Protein AF-A0A1I2RAT2-F1 (afdb_monomer)

pLDDT: mean 82.18, std 12.04, range [44.0, 94.88]

Radius of gyration: 17.06 Å; Cα contacts (8 Å, |Δi|>4): 257; chains: 1; bounding box: 50×32×60 Å

Solvent-accessible surface area (backbone atoms only — not comparable to full-atom values): 9388 Å² total; per-residue (Å²): 129,61,46,69,60,26,52,68,65,47,50,56,71,20,37,27,58,48,98,88,69,49,74,51,37,27,43,50,54,41,51,35,54,75,41,46,44,80,44,79,41,62,72,79,54,74,40,96,90,75,38,56,61,54,46,59,42,46,65,95,76,51,24,39,34,36,34,20,50,56,49,53,56,54,30,59,75,40,70,29,23,63,42,36,53,64,37,26,41,41,32,49,51,26,71,66,45,40,49,55,52,53,61,41,72,74,41,97,78,60,79,51,75,66,54,50,50,53,52,54,14,50,16,37,28,48,23,41,19,44,28,53,71,56,72,48,63,59,55,77,76,87,82,72,50,50,50,96,80,66,48,53,59,38,70,70,78,74,81,78,67,92,76,80,77,79,132

Mean predicted aligned error: 7.38 Å

Foldseek 3Di:
DCLVVLLVPFDQQWWWQDPVRDIFGSVLLNQLVVLEDEAEDEQPDADPVRDQAWAWDCVVPRIYTYGYPVNCVVLVVFFASNSLRVQLSSLCNRPVNVVLVVVQVPDPPHDDPVSVLSSQQSSSLRSQQSQVVSVHTHTDDPDRRHDPVSIHIDRPPDPDPPDPDDD

Secondary structure (DSSP, 8-state):
--HHHHHHHS-TT-EEE-TTS-EEEHHHHHHHHHHPEEEEE-TTPPPTTS-SSEEEE-GGGS-EEEEEHHHHHHHTTSTTHHHHHHHHHHHTTSHHHHHHHHHHHTSTT---HHHHHHHHHHHHHHHHHHHHHTTPPPPPP-SSSS-TT----BPPPPP--TT----

Structure (mmCIF, N/CA/C/O backbone):
data_AF-A0A1I2RAT2-F1
#
_entry.id   AF-A0A1I2RAT2-F1
#
loop_
_atom_site.group_PDB
_atom_site.id
_atom_site.type_symbol
_atom_site.label_atom_id
_atom_site.label_alt_id
_atom_site.label_comp_id
_atom_site.label_asym_id
_atom_site.label_entity_id
_atom_site.label_seq_id
_atom_site.pdbx_PDB_ins_code
_atom_site.Cartn_x
_atom_site.Cartn_y
_atom_site.Cartn_z
_atom_site.occupancy
_atom_site.B_iso_or_equiv
_atom_site.auth_seq_id
_atom_site.auth_comp_id
_atom_site.auth_asym_id
_atom_site.auth_atom_id
_atom_site.pdbx_PDB_model_num
ATOM 1 N N . MET A 1 1 ? -12.983 -8.000 -7.078 1.00 56.25 1 MET A N 1
ATOM 2 C CA . MET A 1 1 ? -12.108 -6.819 -6.964 1.00 56.25 1 MET A CA 1
ATOM 3 C C . MET A 1 1 ? -10.969 -7.008 -7.963 1.00 56.25 1 MET A C 1
ATOM 5 O O . MET A 1 1 ? -10.842 -8.122 -8.475 1.00 56.25 1 MET A O 1
ATOM 9 N N . ARG A 1 2 ? -10.291 -5.938 -8.403 1.00 67.06 2 ARG A N 1
ATOM 10 C CA . ARG A 1 2 ? -9.214 -6.042 -9.415 1.00 67.06 2 ARG A CA 1
ATOM 11 C C . ARG A 1 2 ? -7.823 -6.116 -8.785 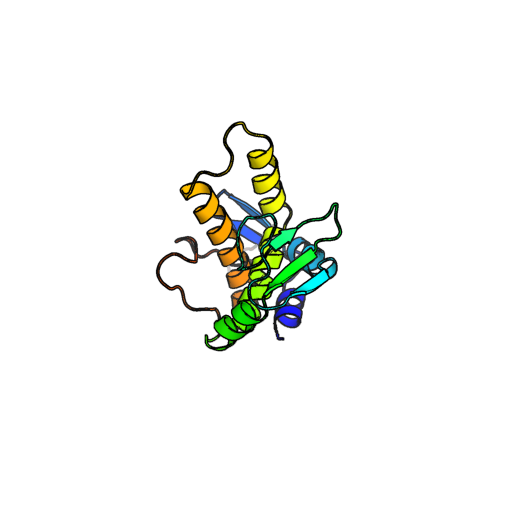1.00 67.06 2 ARG A C 1
ATOM 13 O O . ARG A 1 2 ? -6.893 -6.541 -9.459 1.00 67.06 2 ARG A O 1
ATOM 20 N N . ASP A 1 3 ? -7.722 -5.757 -7.516 1.00 75.94 3 ASP A N 1
ATOM 21 C CA . ASP A 1 3 ? -6.612 -6.011 -6.595 1.00 75.94 3 ASP A CA 1
ATOM 22 C C . ASP A 1 3 ? -5.824 -7.318 -6.841 1.00 75.94 3 ASP A C 1
ATOM 24 O O . ASP A 1 3 ? -4.624 -7.257 -7.109 1.00 75.94 3 ASP A O 1
ATOM 28 N N . ASP A 1 4 ? -6.473 -8.487 -6.868 1.00 83.38 4 ASP A N 1
ATOM 29 C CA . ASP A 1 4 ? -5.807 -9.778 -7.120 1.00 83.38 4 ASP A CA 1
ATOM 30 C C . ASP A 1 4 ? -5.159 -9.847 -8.518 1.00 83.38 4 ASP A C 1
ATOM 32 O O . ASP A 1 4 ? -4.075 -10.409 -8.690 1.00 83.38 4 ASP A O 1
ATOM 36 N N . ALA A 1 5 ? -5.786 -9.232 -9.525 1.00 87.12 5 ALA A N 1
ATOM 37 C CA . ALA A 1 5 ? -5.230 -9.164 -10.873 1.00 87.12 5 ALA A CA 1
ATOM 38 C C . ALA A 1 5 ? -4.023 -8.217 -10.945 1.00 87.12 5 ALA A C 1
ATOM 40 O O . ALA A 1 5 ? -3.062 -8.528 -11.648 1.00 87.12 5 ALA A O 1
ATOM 41 N N . TYR A 1 6 ? -4.045 -7.103 -10.205 1.00 90.38 6 TYR A N 1
ATOM 42 C CA . TYR A 1 6 ? -2.918 -6.171 -10.144 1.00 90.38 6 TYR A CA 1
ATOM 43 C C . TYR A 1 6 ? -1.698 -6.811 -9.471 1.00 90.38 6 TYR A C 1
ATOM 45 O O . TYR A 1 6 ? -0.595 -6.774 -10.013 1.00 90.38 6 TYR A O 1
ATOM 53 N N . VAL A 1 7 ? -1.896 -7.493 -8.339 1.00 90.12 7 VAL A N 1
ATOM 54 C CA . VAL A 1 7 ? -0.807 -8.199 -7.643 1.00 90.12 7 VAL A CA 1
ATOM 55 C C . VAL A 1 7 ? -0.210 -9.306 -8.515 1.00 90.12 7 VAL A C 1
ATOM 57 O O . VAL A 1 7 ? 1.010 -9.455 -8.597 1.00 90.12 7 VAL A O 1
ATOM 60 N N . LYS A 1 8 ? -1.050 -10.071 -9.222 1.00 90.19 8 LYS A N 1
ATOM 61 C CA . LYS A 1 8 ? -0.584 -11.135 -10.126 1.00 90.19 8 LYS A CA 1
ATOM 62 C C . LYS A 1 8 ? 0.172 -10.612 -11.348 1.00 90.19 8 LYS A C 1
ATOM 64 O O . LYS A 1 8 ? 1.008 -11.347 -11.872 1.00 90.19 8 LYS A O 1
ATOM 69 N N . ALA A 1 9 ? -0.109 -9.387 -11.793 1.00 90.88 9 ALA A N 1
ATOM 70 C CA . ALA A 1 9 ? 0.537 -8.776 -12.953 1.00 90.88 9 ALA A CA 1
ATOM 71 C C . ALA A 1 9 ? 1.983 -8.329 -12.685 1.00 90.88 9 ALA A C 1
ATOM 73 O O . ALA A 1 9 ? 2.764 -8.242 -13.630 1.00 90.88 9 ALA A O 1
ATOM 74 N N . LEU A 1 10 ? 2.361 -8.082 -11.426 1.00 92.44 10 LEU A N 1
ATOM 75 C CA . LEU A 1 10 ? 3.731 -7.709 -11.067 1.00 92.44 10 LEU A CA 1
ATOM 76 C C . LEU A 1 10 ? 4.717 -8.846 -11.381 1.00 92.44 10 LEU A C 1
ATOM 78 O O . LEU A 1 10 ? 4.490 -9.975 -10.958 1.00 92.44 10 LEU A O 1
ATOM 82 N N . PRO A 1 11 ? 5.842 -8.607 -12.064 1.00 93.75 11 PRO A N 1
ATOM 83 C CA . PRO A 1 11 ? 6.937 -9.567 -12.126 1.00 93.75 11 PRO A CA 1
ATOM 84 C C . PRO A 1 11 ? 7.552 -9.789 -10.744 1.00 93.75 11 PRO A C 1
ATOM 86 O O . PRO A 1 11 ? 7.707 -8.849 -9.968 1.00 93.75 11 PRO A O 1
ATOM 89 N N . ASP A 1 12 ? 7.967 -11.019 -10.441 1.00 94.00 12 ASP A N 1
ATOM 90 C CA . ASP A 1 12 ? 8.573 -11.356 -9.140 1.00 94.00 12 ASP A CA 1
ATOM 91 C C . ASP A 1 12 ? 9.837 -10.529 -8.855 1.00 94.00 12 ASP A C 1
ATOM 93 O O . ASP A 1 12 ? 10.124 -10.173 -7.714 1.00 94.00 12 ASP A O 1
ATOM 97 N N . ASN A 1 13 ? 10.581 -10.200 -9.911 1.00 93.12 13 ASN A N 1
ATOM 98 C CA . ASN A 1 13 ? 11.808 -9.420 -9.856 1.00 93.12 13 ASN A CA 1
ATOM 99 C C . ASN A 1 13 ? 11.587 -7.903 -9.944 1.00 93.12 13 ASN A C 1
ATOM 101 O O . ASN A 1 13 ? 12.580 -7.182 -9.882 1.00 93.12 13 ASN A O 1
ATOM 105 N N . ALA A 1 14 ? 10.352 -7.412 -10.101 1.00 94.50 14 ALA A N 1
ATOM 106 C CA . ALA A 1 14 ? 10.076 -5.979 -10.082 1.00 94.50 14 ALA A CA 1
ATOM 107 C C . ALA A 1 14 ? 10.436 -5.394 -8.710 1.00 94.50 14 ALA A C 1
ATOM 109 O O . ALA A 1 14 ? 10.239 -6.043 -7.681 1.00 94.50 14 ALA A O 1
ATOM 110 N N . ARG A 1 15 ? 10.984 -4.178 -8.689 1.00 94.81 15 ARG A N 1
ATOM 111 C CA . ARG A 1 15 ? 11.499 -3.525 -7.480 1.00 94.81 15 ARG A CA 1
ATOM 112 C C . ARG A 1 15 ? 10.900 -2.139 -7.327 1.00 94.81 15 ARG A C 1
ATOM 114 O O . ARG A 1 15 ? 10.850 -1.382 -8.291 1.00 94.81 15 ARG A O 1
ATOM 121 N N . LEU A 1 16 ? 10.506 -1.809 -6.108 1.00 94.31 16 LEU A N 1
ATOM 122 C CA . LEU A 1 16 ? 10.076 -0.486 -5.688 1.00 94.31 16 LEU A CA 1
ATOM 123 C C . LEU A 1 16 ? 11.043 0.001 -4.612 1.00 94.31 16 LEU A C 1
ATOM 125 O O . LEU A 1 16 ? 11.159 -0.638 -3.572 1.00 94.31 16 LEU A O 1
ATOM 129 N N . THR A 1 17 ? 11.719 1.122 -4.849 1.00 92.56 17 THR A N 1
ATOM 130 C CA . THR A 1 17 ? 12.562 1.760 -3.828 1.00 92.56 17 THR A CA 1
ATOM 131 C C . THR A 1 17 ? 11.752 2.830 -3.103 1.00 92.56 17 THR A C 1
ATOM 133 O O . THR A 1 17 ? 11.290 3.780 -3.736 1.00 92.56 17 THR A O 1
ATOM 136 N N . LEU A 1 18 ? 11.579 2.674 -1.792 1.00 90.62 18 LEU A N 1
ATOM 137 C CA . LEU A 1 18 ? 10.851 3.608 -0.930 1.00 90.62 18 LEU A CA 1
ATOM 138 C C . LEU A 1 18 ? 11.710 4.831 -0.563 1.00 90.62 18 LEU A C 1
ATOM 140 O O . LEU A 1 18 ? 12.922 4.861 -0.784 1.00 90.62 18 LEU A O 1
ATOM 144 N N . ASP A 1 19 ? 11.085 5.851 0.026 1.00 87.94 19 ASP A N 1
ATOM 145 C CA . ASP A 1 19 ? 11.737 7.110 0.420 1.00 87.94 19 ASP A CA 1
ATOM 146 C C . ASP A 1 19 ? 12.846 6.934 1.479 1.00 87.94 19 ASP A C 1
ATOM 148 O O . ASP A 1 19 ? 13.800 7.711 1.523 1.00 87.94 19 ASP A O 1
ATOM 152 N N . ASN A 1 20 ? 12.759 5.882 2.296 1.00 85.00 20 ASN A N 1
ATOM 153 C CA . ASN A 1 20 ? 13.771 5.474 3.272 1.00 85.00 20 ASN A CA 1
ATOM 154 C C . ASN A 1 20 ? 14.889 4.595 2.671 1.00 85.00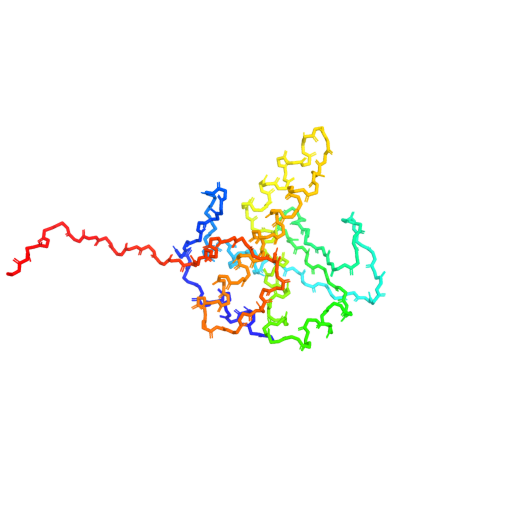 20 ASN A C 1
ATOM 156 O O . ASN A 1 20 ? 15.769 4.142 3.403 1.00 85.00 20 ASN A O 1
ATOM 160 N N . GLY A 1 21 ? 14.869 4.346 1.356 1.00 87.69 21 GLY A N 1
ATOM 161 C CA . GLY A 1 21 ? 15.856 3.535 0.639 1.00 87.69 21 GLY A CA 1
ATOM 162 C C . GLY A 1 21 ? 15.640 2.021 0.723 1.00 87.69 21 GLY A C 1
ATOM 163 O O . GLY A 1 21 ? 16.425 1.273 0.137 1.00 87.69 21 GLY A O 1
ATOM 164 N N . GLN A 1 22 ? 14.599 1.564 1.423 1.00 88.25 22 GLN A N 1
ATOM 165 C CA . GLN A 1 22 ? 14.188 0.161 1.430 1.00 88.25 22 GLN A CA 1
ATOM 166 C C . GLN A 1 22 ? 13.639 -0.265 0.063 1.00 88.25 22 GLN A C 1
ATOM 168 O O . GLN A 1 22 ? 13.246 0.578 -0.750 1.00 88.25 22 GLN A O 1
ATOM 173 N N . VAL A 1 23 ? 13.658 -1.571 -0.213 1.00 91.06 23 VAL A N 1
ATOM 174 C CA . VAL A 1 23 ? 13.293 -2.111 -1.523 1.00 91.06 23 VAL A CA 1
ATOM 175 C C . VAL A 1 23 ? 12.287 -3.236 -1.366 1.00 91.06 23 VAL A C 1
ATOM 177 O O . VAL A 1 23 ? 12.660 -4.359 -1.032 1.00 91.06 23 VAL A O 1
ATOM 180 N N . VAL A 1 24 ? 11.058 -2.952 -1.783 1.00 92.69 24 VAL A N 1
ATOM 181 C CA . VAL A 1 24 ? 9.977 -3.931 -1.862 1.00 92.69 24 VAL A CA 1
ATOM 182 C C . VAL A 1 24 ? 10.018 -4.614 -3.223 1.00 92.69 24 VAL A C 1
ATOM 184 O O . VAL A 1 24 ? 10.147 -3.958 -4.264 1.00 92.69 24 VAL A O 1
ATOM 187 N N . THR A 1 25 ? 9.906 -5.940 -3.238 1.00 93.88 25 THR A N 1
ATOM 188 C CA . THR A 1 25 ? 9.895 -6.720 -4.490 1.00 93.88 25 THR A CA 1
ATOM 189 C C . THR A 1 25 ? 8.495 -7.182 -4.885 1.00 93.88 25 THR A C 1
ATOM 191 O O . THR A 1 25 ? 7.619 -7.358 -4.040 1.00 93.88 25 THR A O 1
ATOM 194 N N . GLY A 1 26 ? 8.270 -7.436 -6.176 1.00 93.31 26 GLY A N 1
ATOM 195 C CA . GLY A 1 26 ? 7.012 -8.019 -6.648 1.00 93.31 26 GLY A CA 1
ATOM 196 C C . GLY A 1 26 ? 6.738 -9.397 -6.033 1.00 93.31 26 GLY A C 1
ATOM 197 O O . GLY A 1 26 ? 5.600 -9.689 -5.669 1.00 93.31 26 GLY A O 1
ATOM 198 N N . ALA A 1 27 ? 7.777 -10.218 -5.839 1.00 92.94 27 ALA A N 1
ATOM 199 C CA . ALA A 1 27 ? 7.668 -11.505 -5.147 1.00 92.94 27 ALA A CA 1
ATOM 200 C C . ALA A 1 27 ? 7.155 -11.350 -3.708 1.00 92.94 27 ALA A C 1
ATOM 202 O O . ALA A 1 27 ? 6.286 -12.101 -3.272 1.00 92.94 27 ALA A O 1
ATOM 203 N N . GLU A 1 28 ? 7.660 -10.351 -2.990 1.00 92.31 28 GLU A N 1
ATOM 204 C CA . GLU A 1 28 ? 7.257 -10.053 -1.618 1.00 92.31 28 GLU A CA 1
ATOM 205 C C . GLU A 1 28 ? 5.808 -9.569 -1.529 1.00 92.31 28 GLU A C 1
ATOM 207 O O . GLU A 1 28 ? 5.061 -10.050 -0.680 1.00 92.31 28 GLU A O 1
ATOM 212 N N . VAL A 1 29 ? 5.378 -8.680 -2.433 1.00 92.94 29 VAL A N 1
ATOM 213 C CA . VAL A 1 29 ? 3.970 -8.255 -2.513 1.00 92.94 29 VAL A CA 1
ATOM 214 C C . VAL A 1 29 ? 3.059 -9.456 -2.763 1.00 92.94 29 VAL A C 1
ATOM 216 O O . VAL A 1 29 ? 2.038 -9.611 -2.093 1.00 92.94 29 VAL A O 1
ATOM 219 N N . LYS A 1 30 ? 3.430 -10.337 -3.698 1.00 93.12 30 LYS A N 1
ATOM 220 C CA . LYS A 1 30 ? 2.662 -11.556 -3.987 1.00 93.12 30 LYS A CA 1
ATOM 221 C C . LYS A 1 30 ? 2.613 -12.508 -2.803 1.00 93.12 30 LYS A C 1
ATOM 223 O O . LYS A 1 30 ? 1.562 -13.087 -2.551 1.00 93.12 30 LYS A O 1
ATOM 228 N N . GLU A 1 31 ? 3.724 -12.688 -2.097 1.00 91.12 31 GLU A N 1
ATOM 229 C CA . GLU A 1 31 ? 3.775 -13.535 -0.907 1.00 91.12 31 GLU A CA 1
ATOM 230 C C . GLU A 1 31 ? 2.880 -12.977 0.205 1.00 91.12 31 GLU A C 1
ATOM 232 O O . GLU A 1 31 ? 2.088 -13.725 0.778 1.00 91.12 31 GLU A O 1
ATOM 237 N N . ALA A 1 32 ? 2.971 -11.673 0.475 1.00 90.00 32 ALA A N 1
ATOM 238 C CA . ALA A 1 32 ? 2.133 -10.984 1.449 1.00 90.00 32 ALA A CA 1
ATOM 239 C C . ALA A 1 32 ? 0.642 -11.131 1.111 1.00 90.00 32 ALA A C 1
ATOM 241 O O . ALA A 1 32 ? -0.144 -11.537 1.964 1.00 90.00 32 ALA A O 1
ATOM 242 N N . TRP A 1 33 ? 0.271 -10.888 -0.149 1.00 91.12 33 TRP A N 1
ATOM 243 C CA . TRP A 1 33 ? -1.100 -11.040 -0.635 1.00 91.12 33 TRP A CA 1
ATOM 244 C C . TRP A 1 33 ? -1.608 -12.481 -0.533 1.00 91.12 33 TRP A C 1
ATOM 246 O O . TRP A 1 33 ? -2.714 -12.719 -0.062 1.00 91.12 33 TRP A O 1
ATOM 256 N N . ALA A 1 34 ? -0.800 -13.460 -0.951 1.00 90.62 34 ALA A N 1
ATOM 257 C CA . ALA A 1 34 ? -1.195 -14.867 -0.966 1.00 90.62 34 ALA A CA 1
ATOM 258 C C . ALA A 1 34 ? -1.413 -15.454 0.436 1.00 90.62 34 ALA A C 1
ATOM 260 O O . ALA A 1 34 ? -2.130 -16.446 0.570 1.00 90.62 34 ALA A O 1
ATOM 261 N N . LYS A 1 35 ? -0.777 -14.874 1.459 1.00 87.81 35 LYS A N 1
ATOM 262 C CA . LYS A 1 35 ? -0.901 -15.303 2.857 1.00 87.81 35 LYS A CA 1
ATOM 263 C C . LYS A 1 35 ? -1.900 -14.474 3.664 1.00 87.81 35 LYS A C 1
ATOM 265 O O . LYS A 1 35 ? -2.217 -14.868 4.780 1.00 87.81 35 LYS A O 1
ATOM 270 N N . ALA A 1 36 ? -2.361 -13.341 3.133 1.00 88.25 36 ALA A N 1
ATOM 271 C CA . ALA A 1 36 ? -3.294 -12.468 3.829 1.00 88.25 36 ALA A CA 1
ATOM 272 C C . ALA A 1 36 ? -4.684 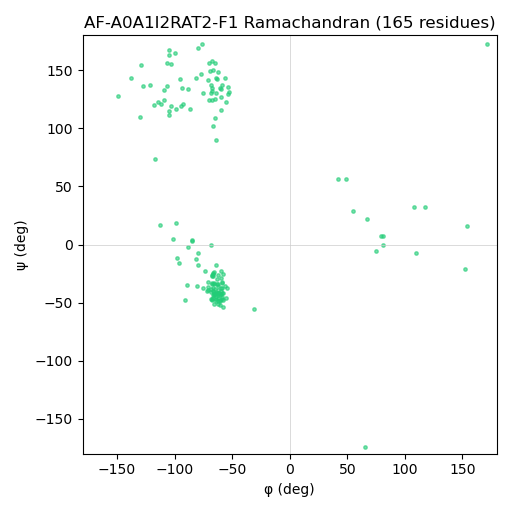-13.110 3.930 1.00 88.25 36 ALA A C 1
ATOM 274 O O . ALA A 1 36 ? -5.298 -13.455 2.919 1.00 88.25 36 ALA A O 1
ATOM 275 N N . ASP A 1 37 ? -5.193 -13.227 5.154 1.00 88.88 37 ASP A N 1
ATOM 276 C CA . ASP A 1 37 ? -6.597 -13.508 5.428 1.00 88.88 37 ASP A CA 1
ATOM 277 C C . ASP A 1 37 ? -7.354 -12.187 5.608 1.00 88.88 37 ASP A C 1
ATOM 279 O O . ASP A 1 37 ? -7.010 -11.370 6.467 1.00 88.88 37 ASP A O 1
ATOM 283 N N . PHE A 1 38 ? -8.370 -11.956 4.778 1.00 88.25 38 PHE A N 1
ATOM 284 C CA . PHE A 1 38 ? -9.122 -10.704 4.767 1.00 88.25 38 PHE A CA 1
ATOM 285 C C . PHE A 1 38 ? -10.417 -10.847 5.561 1.00 88.25 38 PHE A C 1
ATOM 287 O O . PHE A 1 38 ? -11.336 -11.568 5.168 1.00 88.25 38 PHE A O 1
ATOM 294 N N . VAL A 1 39 ? -10.522 -10.085 6.645 1.00 90.69 39 VAL A N 1
ATOM 295 C CA . VAL A 1 39 ? -11.684 -10.069 7.531 1.00 90.69 39 VAL A CA 1
ATOM 296 C C . VAL A 1 39 ? -12.430 -8.750 7.367 1.00 90.69 39 VAL A C 1
ATOM 298 O O . VAL A 1 39 ? -11.875 -7.666 7.541 1.00 90.69 39 VAL A O 1
ATOM 301 N N . VAL A 1 40 ? -13.722 -8.833 7.055 1.00 88.62 40 VAL A N 1
ATOM 302 C CA . VAL A 1 40 ? -14.605 -7.663 7.016 1.00 88.62 40 VAL A CA 1
ATOM 303 C C . VAL A 1 40 ? -15.464 -7.653 8.270 1.00 88.62 40 VAL A C 1
ATOM 305 O O . VAL A 1 40 ? -16.238 -8.580 8.500 1.00 88.62 40 VAL A O 1
ATOM 308 N N . ASN A 1 41 ? -15.327 -6.595 9.064 1.00 90.19 41 ASN A N 1
ATOM 309 C CA . ASN A 1 41 ? -16.038 -6.420 10.324 1.00 90.19 41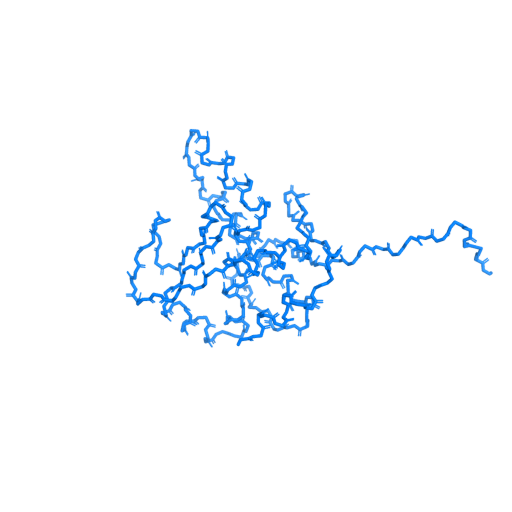 ASN A CA 1
ATOM 310 C C . ASN A 1 41 ? -17.178 -5.402 10.206 1.00 90.19 41 ASN A C 1
ATOM 312 O O . ASN A 1 41 ? -17.231 -4.579 9.283 1.00 90.19 41 ASN A O 1
ATOM 316 N N . ASP A 1 42 ? -18.077 -5.439 11.187 1.00 89.19 42 ASP A N 1
ATOM 317 C CA . ASP A 1 42 ? -19.177 -4.488 11.305 1.00 89.19 42 ASP A CA 1
ATOM 318 C C . ASP A 1 42 ? -18.675 -3.061 11.568 1.00 89.19 42 ASP A C 1
ATOM 320 O O . ASP A 1 42 ? -17.589 -2.825 12.114 1.00 89.19 42 ASP A O 1
ATOM 324 N N . THR A 1 43 ? -19.513 -2.090 11.205 1.00 87.44 43 THR A N 1
ATOM 325 C CA . THR A 1 43 ? -19.268 -0.665 11.434 1.00 87.44 43 THR A CA 1
ATOM 326 C C . THR A 1 43 ? -18.951 -0.367 12.897 1.00 87.44 43 THR A C 1
ATOM 328 O O . THR A 1 43 ? -19.684 -0.760 13.803 1.00 87.44 43 THR A O 1
ATOM 331 N N . GLY A 1 44 ? -17.879 0.396 13.117 1.00 81.94 44 GLY A N 1
ATOM 332 C CA . GLY A 1 44 ? -17.463 0.835 14.449 1.00 81.94 44 GLY A CA 1
ATOM 333 C C . GLY A 1 44 ? -16.681 -0.202 15.260 1.00 81.94 44 GLY A C 1
ATOM 334 O O . GLY A 1 44 ? -16.386 0.066 16.424 1.00 81.94 44 GLY A O 1
ATOM 335 N N . THR A 1 45 ? -16.304 -1.345 14.673 1.00 86.75 45 THR A N 1
ATOM 336 C CA . THR A 1 45 ? -15.362 -2.276 15.315 1.00 86.75 45 THR A CA 1
ATOM 337 C C . THR A 1 45 ? -14.033 -1.558 15.571 1.00 86.75 45 THR A C 1
ATOM 339 O O . THR A 1 45 ? -13.474 -0.935 14.664 1.00 86.75 45 THR A O 1
ATOM 342 N N . ALA A 1 46 ? -13.562 -1.604 16.818 1.00 84.62 46 ALA A N 1
ATOM 343 C CA . ALA A 1 46 ? -12.301 -1.006 17.243 1.00 84.62 46 ALA A CA 1
ATOM 344 C C . ALA A 1 46 ? -11.172 -2.042 17.186 1.00 84.62 46 ALA A C 1
ATOM 346 O O . ALA A 1 46 ? -11.339 -3.166 17.663 1.00 84.62 46 ALA A O 1
ATOM 347 N N . TYR A 1 47 ? -10.032 -1.643 16.631 1.00 78.94 47 TYR A N 1
ATOM 348 C CA . TYR A 1 47 ? -8.849 -2.482 16.447 1.00 78.94 47 TYR A CA 1
ATOM 349 C C . TYR A 1 47 ? -7.795 -2.244 17.536 1.00 78.94 47 TYR A C 1
ATOM 351 O O . TYR A 1 47 ? -7.849 -1.244 18.260 1.00 78.94 47 TYR A O 1
ATOM 359 N N . ALA A 1 48 ? -6.819 -3.149 17.665 1.00 73.31 48 ALA A N 1
ATOM 360 C CA . ALA A 1 48 ? -5.769 -3.041 18.680 1.00 73.31 48 ALA A CA 1
ATOM 361 C C . ALA A 1 48 ? -4.839 -1.843 18.424 1.00 73.31 48 ALA A C 1
ATOM 363 O O . ALA A 1 48 ? -4.303 -1.268 19.371 1.00 73.31 48 ALA A O 1
ATOM 364 N N . ASN A 1 49 ? -4.731 -1.398 17.167 1.00 68.25 49 ASN A N 1
ATOM 365 C CA . ASN A 1 49 ? -4.079 -0.138 16.793 1.00 68.25 49 ASN A CA 1
ATOM 366 C C . ASN A 1 49 ? -4.829 1.139 17.246 1.00 68.25 49 ASN A C 1
ATOM 368 O O . ASN A 1 49 ? -4.368 2.249 16.983 1.00 68.25 49 ASN A O 1
ATOM 372 N N . GLY A 1 50 ? -5.979 1.010 17.921 1.00 70.19 50 GLY A N 1
ATOM 373 C CA . GLY A 1 50 ? -6.760 2.130 18.450 1.00 70.19 50 GLY A CA 1
ATOM 374 C C . GLY A 1 50 ? -7.617 2.855 17.409 1.00 70.19 50 GLY A C 1
ATOM 375 O O . GLY A 1 50 ? -8.209 3.889 17.721 1.00 70.19 50 GLY A O 1
ATOM 376 N N . THR A 1 51 ? -7.701 2.333 16.183 1.00 74.44 51 THR A N 1
ATOM 377 C CA . THR A 1 51 ? -8.508 2.907 15.102 1.00 74.44 51 THR A CA 1
ATOM 378 C C . THR A 1 51 ? -9.782 2.097 14.852 1.00 74.44 51 THR A C 1
ATOM 380 O O . THR A 1 51 ? -9.943 0.972 15.320 1.00 74.44 51 THR A O 1
ATOM 383 N N . THR A 1 52 ? -10.695 2.673 14.072 1.00 78.50 52 THR A N 1
ATOM 384 C CA . THR A 1 52 ? -11.844 1.976 13.470 1.00 78.50 52 THR A CA 1
ATOM 385 C C . THR A 1 52 ? -11.709 1.895 11.945 1.00 78.50 52 THR A C 1
ATOM 387 O O . THR A 1 52 ? -12.704 1.720 11.241 1.00 78.50 52 THR A O 1
ATOM 390 N N . ARG A 1 53 ? -10.496 2.111 11.413 1.00 72.88 53 ARG A N 1
ATOM 391 C CA . ARG A 1 53 ? -10.241 2.219 9.968 1.00 72.88 53 ARG A CA 1
ATOM 392 C C . ARG A 1 53 ? -9.895 0.866 9.349 1.00 72.88 53 ARG A C 1
ATOM 394 O O . ARG A 1 53 ? -10.514 0.453 8.372 1.00 72.88 53 ARG A O 1
ATOM 401 N N . GLY A 1 54 ? -8.994 0.155 10.003 1.00 78.81 54 GLY A N 1
ATOM 402 C CA . GLY A 1 54 ? -8.526 -1.165 9.622 1.00 78.81 54 GLY A CA 1
ATOM 403 C C . GLY A 1 54 ? -7.341 -1.554 10.492 1.00 78.81 54 GLY A C 1
ATOM 404 O O . GLY A 1 54 ? -6.852 -0.743 11.285 1.00 78.81 54 GLY A O 1
ATOM 405 N N . GLU A 1 55 ? -6.904 -2.796 10.366 1.00 80.44 55 GLU A N 1
ATOM 406 C CA . GLU A 1 55 ? -5.693 -3.302 10.993 1.00 80.44 55 GLU A CA 1
ATOM 407 C C . GLU A 1 55 ? -5.086 -4.395 10.125 1.00 80.44 55 GLU A C 1
ATOM 409 O O . GLU A 1 55 ? -5.752 -5.374 9.790 1.00 80.44 55 GLU A O 1
ATOM 414 N N . ALA A 1 56 ? -3.802 -4.254 9.824 1.00 80.31 56 ALA A N 1
ATOM 415 C CA . ALA A 1 56 ? -2.998 -5.31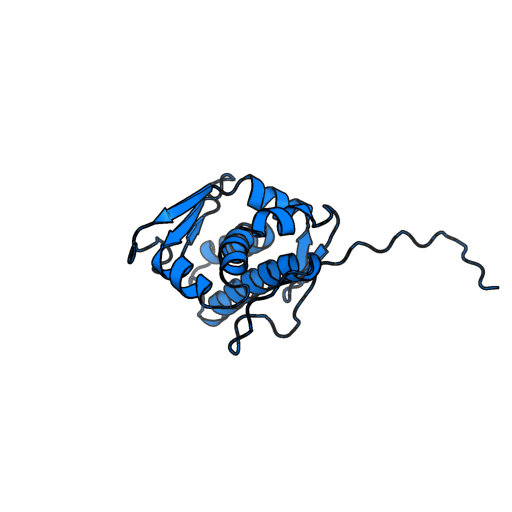1 9.245 1.00 80.31 56 ALA A CA 1
ATOM 416 C C . ALA A 1 56 ? -2.078 -5.890 10.328 1.00 80.31 56 ALA A C 1
ATOM 418 O O . ALA A 1 56 ? -1.197 -5.209 10.855 1.00 80.31 56 ALA A O 1
ATOM 419 N N . ASN A 1 57 ? -2.286 -7.157 10.681 1.00 76.19 57 ASN A N 1
ATOM 420 C CA . ASN A 1 57 ? -1.486 -7.869 11.672 1.00 76.19 57 ASN A CA 1
ATOM 421 C C . ASN A 1 57 ? -0.718 -8.995 10.986 1.00 76.19 57 ASN A C 1
ATOM 423 O O . ASN A 1 57 ? -1.328 -9.883 10.408 1.00 76.19 57 ASN A O 1
ATOM 427 N N . TYR A 1 58 ? 0.613 -9.006 11.084 1.00 72.50 58 TYR A N 1
ATOM 428 C CA . TYR A 1 58 ? 1.430 -10.044 10.449 1.00 72.50 58 TYR A CA 1
ATOM 429 C C . TYR A 1 58 ? 1.222 -11.456 11.023 1.00 72.50 58 TYR A C 1
ATOM 431 O O . TYR A 1 58 ? 1.522 -12.433 10.339 1.00 72.50 58 TYR A O 1
ATOM 439 N N . ASN A 1 59 ? 0.745 -11.568 12.270 1.00 75.88 59 ASN A N 1
ATOM 440 C CA . ASN A 1 59 ? 0.335 -12.823 12.909 1.00 75.88 59 ASN A CA 1
ATOM 441 C C . ASN A 1 59 ? 1.295 -14.002 12.617 1.00 75.88 59 ASN A C 1
ATOM 443 O O . ASN A 1 59 ? 0.929 -15.044 12.085 1.00 75.88 59 ASN A O 1
ATOM 447 N N . ASN A 1 60 ? 2.577 -13.802 12.947 1.00 74.25 60 ASN A N 1
ATOM 448 C CA . ASN A 1 60 ? 3.646 -14.802 12.835 1.00 74.25 60 ASN A CA 1
ATOM 449 C C . ASN A 1 60 ? 3.829 -15.451 11.446 1.00 74.25 60 ASN A C 1
ATOM 451 O O . ASN A 1 60 ? 4.334 -16.569 11.364 1.00 74.25 60 ASN A O 1
ATOM 455 N N . GLY A 1 61 ? 3.500 -14.746 10.362 1.00 71.38 61 GLY A N 1
ATOM 456 C CA . GLY A 1 61 ? 3.648 -15.264 8.997 1.00 71.38 61 GLY A CA 1
ATOM 457 C C . GLY A 1 61 ? 2.334 -15.573 8.295 1.00 71.38 61 GLY A C 1
ATOM 458 O O . GLY A 1 61 ? 2.374 -15.801 7.088 1.00 71.38 61 GLY A O 1
ATOM 459 N N . ASP A 1 62 ? 1.214 -15.500 9.014 1.00 77.56 62 ASP A N 1
ATOM 460 C CA . ASP A 1 62 ? -0.143 -15.675 8.495 1.00 77.56 62 ASP A CA 1
ATOM 461 C C . ASP A 1 62 ? -0.929 -14.364 8.670 1.00 77.56 62 ASP A C 1
ATOM 463 O O . ASP A 1 62 ? -1.744 -14.259 9.594 1.00 77.56 62 ASP A O 1
ATOM 467 N N . PRO A 1 63 ? -0.636 -13.324 7.862 1.00 83.44 63 PRO A N 1
ATOM 468 C CA . PRO A 1 63 ? -1.176 -11.994 8.068 1.00 83.44 63 PRO A CA 1
ATOM 469 C C . PRO A 1 63 ? -2.704 -11.972 8.036 1.00 83.44 63 PRO A C 1
ATOM 471 O O . PRO A 1 63 ? -3.327 -12.565 7.164 1.00 83.44 63 PRO A O 1
ATOM 474 N N . VAL A 1 64 ? -3.304 -11.228 8.959 1.00 84.81 64 VAL A N 1
ATOM 475 C CA . VAL A 1 64 ? -4.737 -10.938 8.983 1.00 84.81 64 VAL A CA 1
ATOM 476 C C . VAL A 1 64 ? -4.922 -9.460 8.680 1.00 84.81 64 VAL A C 1
ATOM 478 O O . VAL A 1 64 ? -4.419 -8.603 9.407 1.00 84.81 64 VAL A O 1
ATOM 481 N N . VAL A 1 65 ? -5.656 -9.170 7.613 1.00 87.12 65 VAL A N 1
ATOM 482 C CA . VAL A 1 65 ? -6.047 -7.822 7.208 1.00 87.12 65 VAL A CA 1
ATOM 483 C C . VAL A 1 65 ? -7.518 -7.633 7.548 1.00 87.12 65 VAL A C 1
ATOM 485 O O . VAL A 1 65 ? -8.394 -8.247 6.945 1.00 87.12 65 VAL A O 1
ATOM 488 N N . SER A 1 66 ? -7.798 -6.778 8.524 1.00 86.62 66 SER A N 1
ATOM 489 C CA . SER A 1 66 ? -9.149 -6.490 8.994 1.00 86.62 66 SER A CA 1
ATOM 490 C C . SER A 1 66 ? -9.596 -5.092 8.588 1.00 86.62 66 SER A C 1
ATOM 492 O O . SER A 1 66 ? -8.870 -4.124 8.787 1.00 86.62 66 SER A O 1
ATOM 494 N N . MET A 1 67 ? -10.812 -4.963 8.059 1.00 88.56 67 MET A N 1
ATOM 495 C CA . MET A 1 67 ? -11.390 -3.677 7.654 1.00 88.56 67 MET A CA 1
ATOM 496 C C . MET A 1 67 ? -12.859 -3.593 8.063 1.00 88.56 67 MET A C 1
ATOM 498 O O . MET A 1 67 ? -13.595 -4.575 7.970 1.00 88.56 67 MET A O 1
ATOM 502 N N . ASN A 1 68 ? -13.322 -2.408 8.466 1.00 88.19 68 ASN A N 1
ATOM 503 C CA . ASN A 1 68 ? -14.753 -2.205 8.706 1.00 88.19 68 ASN A CA 1
ATOM 504 C C . ASN A 1 68 ? -15.509 -1.946 7.396 1.00 88.19 68 ASN A C 1
ATOM 506 O O . ASN A 1 68 ? -15.024 -1.243 6.503 1.00 88.19 68 ASN A O 1
ATOM 510 N N . ILE A 1 69 ? -16.735 -2.464 7.305 1.00 88.06 69 ILE A N 1
ATOM 511 C CA . ILE A 1 69 ? -17.593 -2.346 6.117 1.00 88.06 69 ILE A CA 1
ATOM 512 C C . ILE A 1 69 ? -17.919 -0.892 5.727 1.00 88.06 69 ILE A C 1
ATOM 514 O O . ILE A 1 69 ? -18.105 -0.590 4.545 1.00 88.06 69 ILE A O 1
ATOM 518 N N . ASP A 1 70 ? -17.954 0.037 6.684 1.00 88.19 70 ASP A N 1
ATOM 519 C CA . ASP A 1 70 ? -18.158 1.467 6.432 1.00 88.19 70 ASP A CA 1
ATOM 520 C C . ASP A 1 70 ? -16.942 2.129 5.773 1.00 88.19 70 ASP A C 1
ATOM 522 O O . ASP A 1 70 ? -17.127 2.998 4.917 1.00 88.19 70 ASP A O 1
ATOM 526 N N . ASN A 1 71 ? -15.714 1.680 6.065 1.00 86.75 71 ASN A N 1
ATOM 527 C CA . ASN A 1 71 ? -14.536 2.152 5.330 1.00 86.75 71 ASN A CA 1
ATOM 528 C C . ASN A 1 71 ? -14.566 1.658 3.893 1.00 86.75 71 ASN A C 1
ATOM 530 O O . ASN A 1 71 ? -14.433 2.466 2.980 1.00 86.75 71 ASN A O 1
ATOM 534 N N . ILE A 1 72 ? -14.843 0.371 3.674 1.00 86.81 72 ILE A N 1
ATOM 535 C CA . ILE A 1 72 ? -14.984 -0.183 2.319 1.00 86.81 72 ILE A CA 1
ATOM 536 C C . ILE A 1 72 ? -16.045 0.602 1.535 1.00 86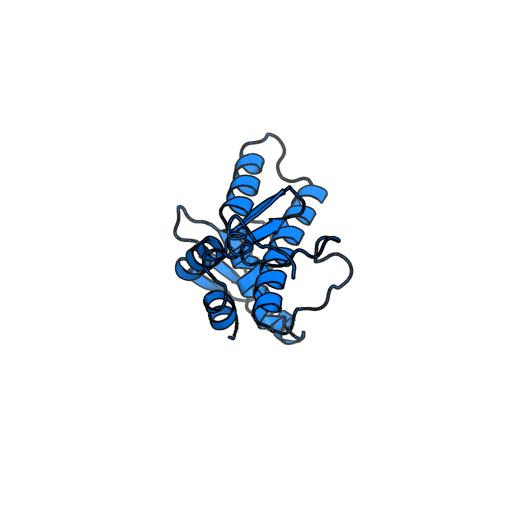.81 72 ILE A C 1
ATOM 538 O O . ILE A 1 72 ? -15.808 1.027 0.404 1.00 86.81 72 ILE A O 1
ATOM 542 N N . SER A 1 73 ? -17.197 0.861 2.160 1.00 88.44 73 SER A N 1
ATOM 543 C CA . SER A 1 73 ? -18.286 1.634 1.553 1.00 88.44 73 SER A CA 1
ATOM 544 C C . SER A 1 73 ? -17.872 3.069 1.223 1.00 88.44 73 SER A C 1
ATOM 546 O O . SER A 1 73 ? -18.243 3.580 0.170 1.00 88.44 73 SER A O 1
ATOM 548 N N . THR A 1 74 ? -17.080 3.706 2.087 1.00 87.69 74 THR A N 1
ATOM 549 C CA . THR A 1 74 ? -16.563 5.065 1.875 1.00 87.69 74 THR A CA 1
ATOM 550 C C . THR A 1 74 ? -15.569 5.106 0.716 1.00 87.69 74 THR A C 1
ATOM 552 O O . THR A 1 74 ? -15.706 5.935 -0.183 1.00 87.69 74 THR A O 1
ATOM 555 N N . TYR A 1 75 ? -14.609 4.180 0.678 1.00 87.56 75 TYR A N 1
ATOM 556 C CA . TYR A 1 75 ? -13.621 4.090 -0.400 1.00 87.56 75 TYR A CA 1
ATOM 557 C C . TYR A 1 75 ? -14.251 3.711 -1.746 1.00 87.56 75 TYR A C 1
ATOM 559 O O . TYR A 1 75 ? -13.769 4.146 -2.789 1.00 87.56 75 TYR A O 1
ATOM 567 N N . ASN A 1 76 ? -15.375 2.992 -1.744 1.00 88.56 76 ASN A N 1
ATOM 568 C CA . ASN A 1 76 ? -16.143 2.695 -2.954 1.00 88.56 76 ASN A CA 1
ATOM 569 C C . ASN A 1 76 ? -16.741 3.930 -3.647 1.00 88.56 76 ASN A C 1
ATOM 571 O O . ASN A 1 76 ? -17.096 3.864 -4.822 1.00 88.56 76 ASN A O 1
ATOM 575 N N . LEU A 1 77 ? -16.834 5.065 -2.953 1.00 89.38 77 LEU A N 1
ATOM 576 C CA . LEU A 1 77 ? -17.304 6.320 -3.546 1.00 89.38 77 LEU A CA 1
ATOM 577 C C . LEU A 1 77 ? -16.206 7.053 -4.329 1.00 89.38 77 LEU A C 1
ATOM 579 O O . LEU A 1 77 ? -16.512 7.974 -5.088 1.00 89.38 77 LEU A O 1
ATOM 583 N N . SER A 1 78 ? -14.946 6.642 -4.172 1.00 89.62 78 SER A N 1
ATOM 584 C CA . SER A 1 78 ? -13.791 7.264 -4.813 1.00 89.62 78 SER A CA 1
ATOM 585 C C . SER A 1 78 ? -13.254 6.390 -5.952 1.00 89.62 78 SER A C 1
ATOM 587 O O . SER A 1 78 ? -13.092 5.179 -5.773 1.00 89.62 78 SER A O 1
ATOM 589 N N . PRO A 1 79 ? -12.911 6.966 -7.121 1.00 89.31 79 PRO A N 1
ATOM 590 C CA . PRO A 1 79 ? -12.215 6.230 -8.175 1.00 89.31 79 PRO A CA 1
ATOM 591 C C . PRO A 1 79 ? -10.939 5.567 -7.638 1.00 89.31 79 PRO A C 1
ATOM 593 O O . PRO A 1 79 ? -10.146 6.219 -6.965 1.00 89.31 79 PRO A O 1
ATOM 596 N N . GLY A 1 80 ? -10.765 4.269 -7.899 1.00 86.31 80 GLY A N 1
ATOM 597 C CA . GLY A 1 80 ? -9.618 3.490 -7.415 1.00 86.31 80 GLY A CA 1
ATOM 598 C C . GLY A 1 80 ? -9.652 3.119 -5.925 1.00 86.31 80 GLY A C 1
ATOM 599 O O . GLY A 1 80 ? -8.801 2.359 -5.477 1.00 86.31 80 GLY A O 1
ATOM 600 N N . GLY A 1 81 ? -10.629 3.597 -5.146 1.00 86.50 81 GLY A N 1
ATOM 601 C CA . GLY A 1 81 ? -10.629 3.422 -3.691 1.00 86.50 81 GLY A CA 1
ATOM 602 C C . GLY A 1 81 ? -10.837 1.982 -3.220 1.00 86.50 81 GLY A C 1
ATOM 603 O O . GLY A 1 81 ? -10.175 1.558 -2.277 1.00 86.50 81 GLY A O 1
ATOM 604 N N . VAL A 1 82 ? -11.705 1.213 -3.888 1.00 84.75 82 VAL A N 1
ATOM 605 C CA . VAL A 1 82 ? -11.960 -0.202 -3.532 1.00 84.75 82 VAL A CA 1
ATOM 606 C C . VAL A 1 82 ? -10.741 -1.084 -3.766 1.00 84.75 82 VAL A C 1
ATOM 608 O O . VAL A 1 82 ? -10.540 -2.025 -3.012 1.00 84.75 82 VAL A O 1
ATOM 611 N N . ASP A 1 83 ? -9.946 -0.791 -4.795 1.00 88.44 83 ASP A N 1
ATOM 612 C CA . ASP A 1 83 ? -8.716 -1.538 -5.062 1.00 88.44 83 ASP A CA 1
ATOM 613 C C . ASP A 1 83 ? -7.576 -1.041 -4.151 1.00 88.44 83 ASP A C 1
ATOM 615 O O . ASP A 1 83 ? -6.779 -1.840 -3.675 1.00 88.44 83 ASP A O 1
ATOM 619 N N . TYR A 1 84 ? -7.520 0.263 -3.852 1.00 91.12 84 TYR A N 1
ATOM 620 C CA . TYR A 1 84 ? -6.503 0.853 -2.974 1.00 91.12 84 TYR A CA 1
ATOM 621 C C . TYR A 1 84 ? -6.527 0.272 -1.558 1.00 91.12 84 TYR A C 1
ATOM 623 O O . TYR A 1 84 ? -5.474 -0.086 -1.043 1.00 91.12 84 TYR A O 1
ATOM 631 N N . LEU A 1 85 ? -7.703 0.180 -0.930 1.00 89.38 85 LEU A N 1
ATOM 632 C CA . LEU A 1 85 ? -7.812 -0.182 0.484 1.00 89.38 85 LEU A CA 1
ATOM 633 C C . LEU A 1 85 ? -7.176 -1.551 0.825 1.00 89.38 85 LEU A C 1
ATOM 635 O O . LEU A 1 85 ? -6.300 -1.581 1.685 1.00 89.38 85 LEU A O 1
ATOM 639 N N . PRO A 1 86 ? -7.520 -2.674 0.162 1.00 89.00 86 PRO A N 1
ATOM 640 C CA . PRO A 1 86 ? -6.884 -3.958 0.458 1.00 89.00 86 PRO A CA 1
ATOM 641 C C . PRO A 1 86 ? -5.389 -3.974 0.105 1.00 89.00 86 PRO A C 1
ATOM 643 O O . PRO A 1 86 ? -4.607 -4.609 0.808 1.00 89.00 86 PRO A O 1
ATOM 646 N N . LEU A 1 87 ? -4.966 -3.262 -0.948 1.00 93.06 87 LEU A N 1
ATOM 647 C CA . LEU A 1 87 ? -3.549 -3.155 -1.312 1.00 93.06 87 LEU A CA 1
ATOM 648 C C . LEU A 1 87 ? -2.741 -2.377 -0.263 1.00 93.06 87 LEU A C 1
ATOM 650 O O . LEU A 1 87 ? -1.605 -2.749 0.021 1.00 93.06 87 LEU A O 1
ATOM 654 N N . HIS A 1 88 ? -3.325 -1.326 0.318 1.00 92.69 88 HIS A N 1
ATOM 655 C CA . HIS A 1 88 ? -2.730 -0.528 1.395 1.00 92.69 88 HIS A CA 1
ATOM 656 C C . HIS A 1 88 ? -2.501 -1.369 2.645 1.00 92.69 88 HIS A C 1
ATOM 658 O O . HIS A 1 88 ? -1.399 -1.400 3.182 1.00 92.69 88 HIS A O 1
ATOM 664 N N . GLU A 1 89 ? -3.511 -2.124 3.067 1.00 88.31 89 GLU A N 1
ATOM 665 C CA . GLU A 1 89 ? -3.376 -2.976 4.247 1.00 88.31 89 GLU A CA 1
ATOM 666 C C . GLU A 1 89 ? -2.393 -4.138 4.021 1.00 88.31 89 GLU A C 1
ATOM 668 O O . GLU A 1 89 ? -1.646 -4.511 4.924 1.00 88.31 89 GLU A O 1
ATOM 673 N N . VAL A 1 90 ? -2.317 -4.693 2.805 1.00 90.06 90 VAL A N 1
ATOM 674 C CA . VAL A 1 90 ? -1.283 -5.691 2.476 1.00 90.06 90 VAL A CA 1
ATOM 675 C C . VAL A 1 90 ? 0.116 -5.075 2.454 1.00 90.06 90 VAL A C 1
ATOM 677 O O . VAL A 1 90 ? 1.083 -5.733 2.844 1.00 90.06 90 VAL A O 1
ATOM 680 N N . ALA A 1 91 ? 0.254 -3.811 2.053 1.00 91.12 91 ALA A N 1
ATOM 681 C CA . ALA A 1 91 ? 1.543 -3.133 2.076 1.00 91.12 91 ALA A CA 1
ATOM 682 C C . ALA A 1 91 ? 2.143 -3.083 3.491 1.00 91.12 91 ALA A C 1
ATOM 684 O O . ALA A 1 91 ? 3.342 -3.323 3.640 1.00 91.12 91 ALA A O 1
ATOM 685 N N . HIS A 1 92 ? 1.317 -2.896 4.526 1.00 87.62 92 HIS A N 1
ATOM 686 C CA . HIS A 1 92 ? 1.739 -2.912 5.936 1.00 87.62 92 HIS A CA 1
ATOM 687 C C . HI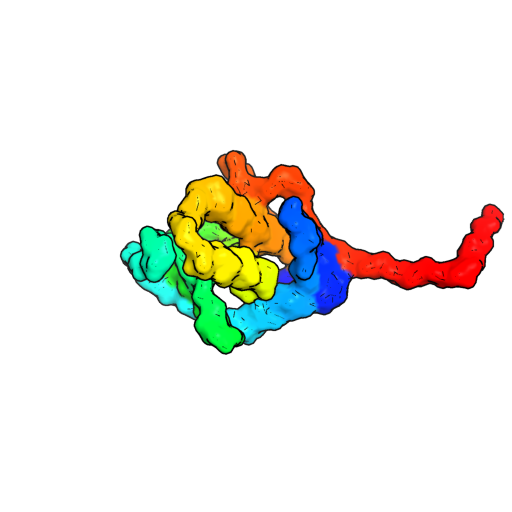S A 1 92 ? 2.385 -4.228 6.389 1.00 87.62 92 HIS A C 1
ATOM 689 O O . HIS A 1 92 ? 3.164 -4.235 7.342 1.00 87.62 92 HIS A O 1
ATOM 695 N N . VAL A 1 93 ? 2.109 -5.348 5.711 1.00 84.50 93 VAL A N 1
ATOM 696 C CA . VAL A 1 93 ? 2.668 -6.665 6.069 1.00 84.50 93 VAL A CA 1
ATOM 697 C C . VAL A 1 93 ? 3.836 -7.105 5.184 1.00 84.50 93 VAL A C 1
ATOM 699 O O . VAL A 1 93 ? 4.355 -8.211 5.373 1.00 84.50 93 VAL A O 1
ATOM 702 N N . THR A 1 94 ? 4.300 -6.254 4.264 1.00 84.81 94 THR A N 1
ATOM 703 C CA . THR A 1 94 ? 5.579 -6.449 3.557 1.00 84.81 94 THR A CA 1
ATOM 704 C C . THR A 1 94 ? 6.748 -6.436 4.548 1.00 84.81 94 THR A C 1
ATOM 706 O O . THR A 1 94 ? 6.683 -5.804 5.600 1.00 84.81 94 THR A O 1
ATOM 709 N N . ALA A 1 95 ? 7.809 -7.191 4.271 1.00 71.50 95 ALA A N 1
ATOM 710 C CA . ALA A 1 95 ? 8.953 -7.379 5.160 1.00 71.50 95 ALA A CA 1
ATOM 711 C C . ALA A 1 95 ? 9.589 -6.058 5.605 1.00 71.50 95 ALA A C 1
ATOM 713 O O . ALA A 1 95 ? 9.958 -5.939 6.774 1.00 71.50 95 ALA A O 1
ATOM 714 N N . ASP A 1 96 ? 9.644 -5.075 4.712 1.00 69.94 96 ASP A N 1
ATOM 715 C CA . ASP A 1 96 ? 10.162 -3.739 5.003 1.00 69.94 96 ASP A CA 1
ATOM 716 C C . ASP A 1 96 ? 9.277 -2.988 6.012 1.00 69.94 96 ASP A C 1
ATOM 718 O O . ASP A 1 96 ? 9.758 -2.569 7.068 1.00 69.94 96 ASP A O 1
ATOM 722 N N . GLN A 1 97 ? 7.962 -2.925 5.772 1.00 72.50 97 GLN A N 1
ATOM 723 C CA . GLN A 1 97 ? 7.019 -2.314 6.719 1.00 72.50 97 GLN A CA 1
ATOM 724 C C . GLN A 1 97 ? 6.983 -3.072 8.059 1.00 72.50 97 GLN A C 1
ATOM 726 O O . GLN A 1 97 ? 6.915 -2.460 9.125 1.00 72.50 97 GLN A O 1
ATOM 731 N N . ARG A 1 98 ? 7.150 -4.402 8.052 1.00 70.50 98 ARG A N 1
ATOM 732 C CA . ARG A 1 98 ? 7.286 -5.196 9.287 1.00 70.50 98 ARG A CA 1
ATOM 733 C C . ARG A 1 98 ? 8.562 -4.878 10.056 1.00 70.50 98 ARG A C 1
ATOM 735 O O . ARG A 1 98 ? 8.526 -4.843 11.284 1.00 70.50 98 ARG A O 1
ATOM 742 N N . SER A 1 99 ? 9.687 -4.698 9.364 1.00 65.81 99 SER A N 1
ATOM 743 C CA . SER A 1 99 ? 10.965 -4.354 9.994 1.00 65.81 99 SER A CA 1
ATOM 744 C C . SER A 1 99 ? 10.895 -2.971 10.634 1.00 65.81 99 SER A C 1
ATOM 746 O O . SER A 1 99 ? 11.337 -2.811 11.772 1.00 65.81 99 SER A O 1
ATOM 748 N N . ASP A 1 100 ? 10.289 -2.004 9.942 1.00 65.25 100 ASP A N 1
ATOM 749 C CA . ASP A 1 100 ? 10.032 -0.670 10.485 1.00 65.25 100 ASP A CA 1
ATOM 750 C C . ASP A 1 100 ? 9.130 -0.767 11.728 1.00 65.25 100 ASP A C 1
ATOM 752 O O . ASP A 1 100 ? 9.489 -0.263 12.789 1.00 65.25 100 ASP A O 1
ATOM 756 N N . TYR A 1 101 ? 8.022 -1.514 11.661 1.00 66.56 101 TYR A N 1
ATOM 757 C CA . TYR A 1 101 ? 7.117 -1.710 12.800 1.00 66.56 101 TYR A CA 1
ATOM 758 C C . TYR A 1 101 ? 7.795 -2.390 14.008 1.00 66.56 101 TYR A C 1
ATOM 760 O O . TYR A 1 101 ? 7.628 -1.963 15.154 1.00 66.56 101 TYR A O 1
ATOM 768 N N . ALA A 1 102 ? 8.599 -3.434 13.776 1.00 61.22 102 ALA A N 1
ATOM 769 C CA . ALA A 1 102 ? 9.286 -4.191 14.826 1.00 61.22 102 ALA A CA 1
ATOM 770 C C . ALA A 1 102 ? 10.434 -3.407 15.484 1.00 61.22 102 ALA A C 1
ATOM 772 O O . ALA A 1 102 ? 10.599 -3.469 16.705 1.00 61.22 102 ALA A O 1
ATOM 773 N N . ALA A 1 103 ? 11.209 -2.647 14.703 1.00 58.28 103 ALA A N 1
ATOM 774 C CA . ALA A 1 103 ? 12.261 -1.777 15.230 1.00 58.28 103 ALA A CA 1
ATOM 775 C C . ALA A 1 103 ? 11.690 -0.670 16.135 1.00 58.28 103 ALA A C 1
ATOM 777 O O . ALA A 1 103 ? 12.346 -0.252 17.088 1.00 58.28 103 ALA A O 1
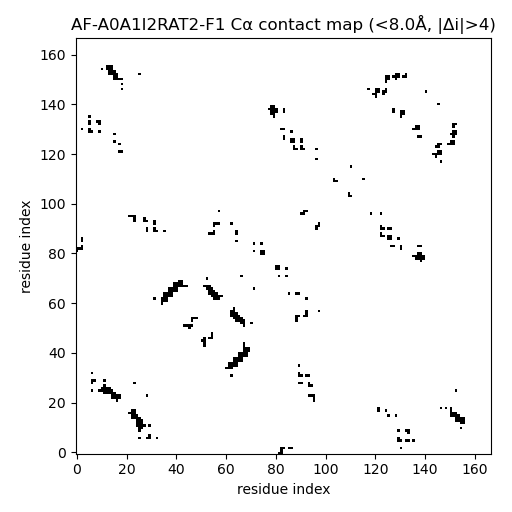ATOM 778 N N . LEU A 1 104 ? 10.454 -0.240 15.869 1.00 57.38 104 LEU A N 1
ATOM 779 C CA . LEU A 1 104 ? 9.787 0.851 16.576 1.00 57.38 104 LEU A CA 1
ATOM 780 C C . LEU A 1 104 ? 9.004 0.385 17.815 1.00 57.38 104 LEU A C 1
ATOM 782 O O . LEU A 1 104 ? 9.027 1.077 18.830 1.00 57.38 104 LEU A O 1
ATOM 786 N N . GLN A 1 105 ? 8.387 -0.807 17.804 1.00 54.16 105 GLN A N 1
ATOM 787 C CA . GLN A 1 105 ? 7.815 -1.404 19.026 1.00 54.16 105 GLN A CA 1
ATOM 788 C C . GLN A 1 105 ? 8.881 -1.803 20.062 1.00 54.16 105 GLN A C 1
ATOM 790 O O . GLN A 1 105 ? 8.592 -1.850 21.257 1.00 54.16 105 GLN A O 1
ATOM 795 N N . GLY A 1 106 ? 10.110 -2.091 19.620 1.00 46.84 106 GLY A N 1
ATOM 796 C CA . GLY A 1 106 ? 11.241 -2.400 20.500 1.00 46.84 106 GLY A CA 1
ATOM 797 C C . GLY A 1 106 ? 11.919 -1.177 21.135 1.00 46.84 106 GLY A C 1
ATOM 798 O O . GLY A 1 106 ? 12.803 -1.356 21.974 1.00 46.84 106 GLY A O 1
ATOM 799 N N . GLY A 1 107 ? 11.542 0.046 20.741 1.00 50.94 107 GLY A N 1
ATOM 800 C CA . GLY A 1 107 ? 12.086 1.299 21.269 1.00 50.94 107 GLY A CA 1
ATOM 801 C C . GLY A 1 107 ? 11.239 1.888 22.402 1.00 50.94 107 GLY A C 1
ATOM 802 O O . GLY A 1 107 ? 10.010 1.851 22.368 1.00 50.94 107 GLY A O 1
ATOM 803 N N . GLU A 1 108 ? 11.883 2.475 23.414 1.00 44.00 108 GLU A N 1
ATOM 804 C CA . GLU A 1 108 ? 11.183 3.250 24.446 1.00 44.00 108 GLU A CA 1
ATOM 805 C C . GLU A 1 108 ? 10.569 4.518 23.820 1.00 44.00 108 GLU A C 1
ATOM 807 O O . GLU A 1 108 ? 11.275 5.492 23.574 1.00 44.00 108 GLU A O 1
ATOM 812 N N . GLY A 1 109 ? 9.258 4.525 23.549 1.00 55.00 109 GLY A N 1
ATOM 813 C CA . GLY A 1 109 ? 8.550 5.754 23.153 1.00 55.00 109 GLY A CA 1
ATOM 814 C C . GLY A 1 109 ? 7.316 5.591 22.266 1.00 55.00 109 GLY A C 1
ATOM 815 O O . GLY A 1 109 ? 6.468 6.481 22.270 1.00 55.00 109 GLY A O 1
ATOM 816 N N . GLY A 1 110 ? 7.170 4.466 21.559 1.00 60.59 110 GLY A N 1
ATOM 817 C CA . GLY A 1 110 ? 6.116 4.311 20.549 1.00 60.59 110 GLY A CA 1
ATOM 818 C C . GLY A 1 110 ? 6.289 5.260 19.351 1.00 60.59 110 GLY A C 1
ATOM 819 O O . GLY A 1 110 ? 7.292 5.959 19.237 1.00 60.59 110 GLY A O 1
ATOM 820 N N . TYR A 1 111 ? 5.311 5.276 18.442 1.00 66.62 111 TYR A N 1
ATOM 821 C CA . TYR A 1 111 ? 5.335 6.130 17.249 1.00 66.62 111 TYR A CA 1
ATOM 822 C C . TYR A 1 111 ? 5.199 7.620 17.598 1.00 66.62 111 TYR A C 1
ATOM 824 O O . TYR A 1 111 ? 4.225 8.023 18.243 1.00 66.62 111 TYR A O 1
ATOM 832 N N . THR A 1 112 ? 6.081 8.476 17.073 1.00 79.19 112 THR A N 1
ATOM 833 C CA . THR A 1 112 ? 5.729 9.894 16.906 1.00 79.19 112 THR A CA 1
ATOM 834 C C . THR A 1 112 ? 4.679 10.043 15.802 1.00 79.19 112 THR A C 1
ATOM 836 O O . THR A 1 112 ? 4.579 9.224 14.887 1.00 79.19 112 THR A O 1
ATOM 839 N N . ALA A 1 113 ? 3.903 11.130 15.835 1.00 77.31 113 ALA A N 1
ATOM 840 C CA . ALA A 1 113 ? 2.911 11.405 14.792 1.00 77.31 113 ALA A CA 1
ATOM 841 C C . ALA A 1 113 ? 3.532 11.510 13.383 1.00 77.31 113 ALA A C 1
ATOM 843 O O . ALA A 1 113 ? 2.893 11.142 12.402 1.00 77.31 113 ALA A O 1
ATOM 844 N N . ALA A 1 114 ? 4.777 11.990 13.283 1.00 82.38 114 ALA A N 1
ATOM 845 C CA . ALA A 1 114 ? 5.493 12.093 12.013 1.00 82.38 114 ALA A CA 1
ATOM 846 C C . ALA A 1 114 ? 5.922 10.718 11.478 1.00 82.38 114 ALA A C 1
ATOM 848 O O . ALA A 1 114 ? 5.799 10.464 10.284 1.00 82.38 114 ALA A O 1
ATOM 849 N N . GLU A 1 115 ? 6.379 9.819 12.352 1.00 80.06 115 GLU A N 1
ATOM 850 C CA . GLU A 1 115 ? 6.742 8.449 11.968 1.00 80.06 115 GLU A CA 1
ATOM 851 C C . GLU A 1 115 ? 5.515 7.635 11.563 1.00 80.06 115 GLU A C 1
ATOM 853 O O . GLU A 1 115 ? 5.563 6.933 10.558 1.00 80.06 115 GLU A O 1
ATOM 858 N N . ALA A 1 116 ? 4.399 7.774 12.289 1.00 78.44 116 ALA A N 1
ATOM 859 C CA . ALA A 1 116 ? 3.141 7.129 11.916 1.00 78.44 116 ALA A CA 1
ATOM 860 C C . ALA A 1 116 ? 2.651 7.616 10.542 1.00 78.44 116 ALA A C 1
ATOM 862 O O . ALA A 1 116 ? 2.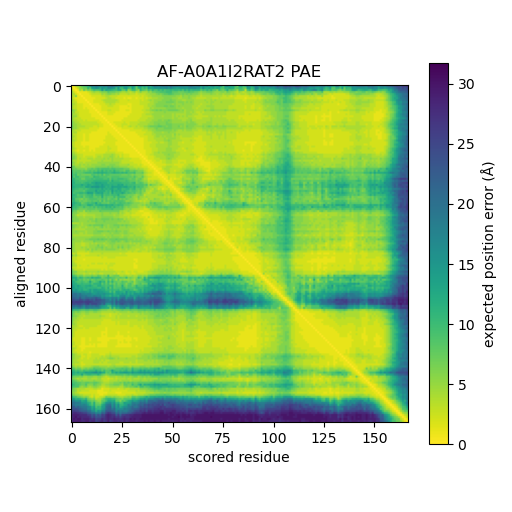238 6.813 9.711 1.00 78.44 116 ALA A O 1
ATOM 863 N N . ALA A 1 117 ? 2.754 8.921 10.268 1.00 82.75 117 ALA A N 1
ATOM 864 C CA . ALA A 1 117 ? 2.396 9.476 8.966 1.00 82.75 117 ALA A CA 1
ATOM 865 C C . ALA A 1 117 ? 3.306 8.961 7.837 1.00 82.75 117 ALA A C 1
ATOM 867 O O . ALA A 1 117 ? 2.810 8.613 6.770 1.00 82.75 117 ALA A O 1
ATOM 868 N N . ALA A 1 118 ? 4.620 8.876 8.068 1.00 85.06 118 ALA A N 1
ATOM 869 C CA . ALA A 1 118 ? 5.559 8.338 7.083 1.00 85.06 118 ALA A CA 1
ATOM 870 C C . ALA A 1 118 ? 5.312 6.845 6.799 1.00 85.06 118 ALA A C 1
ATOM 872 O O . ALA A 1 118 ? 5.395 6.413 5.653 1.00 85.06 118 ALA A O 1
ATOM 873 N N . PHE A 1 119 ? 4.970 6.070 7.829 1.00 84.31 119 PHE A N 1
ATOM 874 C CA . PHE A 1 119 ? 4.624 4.655 7.706 1.00 84.31 119 PHE A CA 1
ATOM 875 C C . PHE A 1 119 ? 3.378 4.445 6.825 1.00 84.31 119 PHE A C 1
ATOM 877 O O . PHE A 1 119 ? 3.430 3.730 5.828 1.00 84.31 119 PHE A O 1
ATOM 884 N N . GLU A 1 120 ? 2.285 5.161 7.106 1.00 86.75 120 GLU A N 1
ATOM 885 C CA . GLU A 1 120 ? 1.071 5.120 6.274 1.00 86.75 120 GLU A CA 1
ATOM 886 C C . GLU A 1 120 ? 1.308 5.631 4.840 1.00 86.75 120 GLU A C 1
ATOM 888 O O . GLU A 1 120 ? 0.720 5.114 3.885 1.00 86.75 120 GLU A O 1
ATOM 893 N N . ALA A 1 121 ? 2.190 6.621 4.659 1.00 89.81 121 ALA A N 1
ATOM 894 C CA . ALA A 1 121 ? 2.550 7.124 3.334 1.00 89.81 121 ALA A CA 1
ATOM 895 C C . ALA A 1 121 ? 3.303 6.074 2.502 1.00 89.81 121 ALA A C 1
ATOM 897 O O . ALA A 1 121 ? 3.008 5.912 1.318 1.00 89.81 121 ALA A O 1
ATOM 898 N N . ARG A 1 122 ? 4.210 5.297 3.111 1.00 90.94 122 ARG A N 1
ATOM 899 C CA . ARG A 1 122 ? 4.910 4.194 2.427 1.00 90.94 122 ARG A CA 1
ATOM 900 C C . ARG A 1 122 ? 3.962 3.069 2.033 1.00 90.94 122 ARG A C 1
ATOM 902 O O . ARG A 1 122 ? 4.037 2.585 0.905 1.00 90.94 122 ARG A O 1
ATOM 909 N N . ALA A 1 123 ? 3.047 2.681 2.919 1.00 91.69 123 ALA A N 1
ATOM 910 C CA . ALA A 1 123 ? 2.009 1.708 2.583 1.00 91.69 123 ALA A CA 1
ATOM 911 C C . ALA A 1 123 ? 1.139 2.192 1.409 1.00 91.69 123 ALA A C 1
ATOM 913 O O . ALA A 1 123 ? 0.886 1.447 0.456 1.00 91.69 123 ALA A O 1
ATOM 914 N N . SER A 1 124 ? 0.788 3.481 1.412 1.00 93.25 124 SER A N 1
ATOM 915 C CA . SER A 1 124 ? 0.053 4.114 0.315 1.00 93.25 124 SER A CA 1
ATOM 916 C C . SER A 1 124 ? 0.848 4.127 -0.992 1.00 93.25 124 SER A C 1
ATOM 918 O O . SER A 1 124 ? 0.280 3.857 -2.052 1.00 93.25 124 SER A O 1
ATOM 920 N N . ASP A 1 125 ? 2.150 4.419 -0.938 1.00 94.38 125 ASP A N 1
ATOM 921 C CA . ASP A 1 125 ? 3.041 4.400 -2.100 1.00 94.38 125 ASP A CA 1
ATOM 922 C C . ASP A 1 125 ? 3.137 3.001 -2.714 1.00 94.38 125 ASP A C 1
ATOM 924 O O . ASP A 1 125 ? 3.035 2.868 -3.932 1.00 94.38 125 ASP A O 1
ATOM 928 N N . ILE A 1 126 ? 3.257 1.953 -1.892 1.00 94.81 126 ILE A N 1
ATOM 929 C CA . ILE A 1 126 ? 3.250 0.559 -2.359 1.00 94.81 126 ILE A CA 1
ATOM 930 C C . ILE A 1 126 ? 1.920 0.243 -3.055 1.00 94.81 126 ILE A C 1
ATOM 932 O O . ILE A 1 126 ? 1.921 -0.206 -4.202 1.00 94.81 126 ILE A O 1
ATOM 936 N N . ALA A 1 127 ? 0.779 0.524 -2.415 1.00 94.81 127 ALA A N 1
ATOM 937 C CA . ALA A 1 127 ? -0.549 0.263 -2.983 1.00 94.81 127 ALA A CA 1
ATOM 938 C C . ALA A 1 127 ? -0.768 0.983 -4.322 1.00 94.81 127 ALA A C 1
ATOM 940 O O . ALA A 1 127 ? -1.291 0.419 -5.295 1.00 94.81 127 ALA A O 1
ATOM 941 N N . ARG A 1 128 ? -0.320 2.238 -4.389 1.00 94.56 128 ARG A N 1
ATOM 942 C CA . ARG A 1 128 ? -0.338 3.027 -5.613 1.00 94.56 128 ARG A CA 1
ATOM 943 C C . ARG A 1 128 ? 0.570 2.426 -6.680 1.00 94.56 128 ARG A C 1
ATOM 945 O O . ARG A 1 128 ? 0.102 2.238 -7.799 1.00 94.56 128 ARG A O 1
ATOM 952 N N . ALA A 1 129 ? 1.810 2.076 -6.350 1.00 94.69 129 ALA A N 1
ATOM 953 C CA . ALA A 1 129 ? 2.764 1.503 -7.293 1.00 94.69 129 ALA A CA 1
ATOM 954 C C . ALA A 1 129 ? 2.263 0.182 -7.904 1.00 94.69 129 ALA A C 1
ATOM 956 O O . ALA A 1 129 ? 2.418 -0.020 -9.108 1.00 94.69 129 ALA A O 1
ATOM 957 N N . ILE A 1 130 ? 1.615 -0.686 -7.112 1.00 94.88 130 ILE A N 1
ATOM 958 C CA . ILE A 1 130 ? 0.974 -1.927 -7.598 1.00 94.88 130 ILE A CA 1
ATOM 959 C C . ILE A 1 130 ? -0.098 -1.600 -8.652 1.00 94.88 130 ILE A C 1
ATOM 961 O O . ILE A 1 130 ? -0.155 -2.208 -9.727 1.00 94.88 130 ILE A O 1
ATOM 965 N N . THR A 1 131 ? -0.943 -0.615 -8.341 1.00 93.44 131 THR A N 1
ATOM 966 C CA . THR A 1 131 ? -2.051 -0.194 -9.203 1.00 93.44 131 THR A CA 1
ATOM 967 C C . THR A 1 131 ? -1.545 0.450 -10.497 1.00 93.44 131 THR A C 1
ATOM 969 O O . THR A 1 131 ? -2.008 0.088 -11.579 1.00 93.44 131 THR A O 1
ATOM 972 N N . GLU A 1 132 ? -0.577 1.369 -10.410 1.00 92.69 132 GLU A N 1
ATOM 973 C CA . GLU A 1 132 ? 0.002 2.065 -11.569 1.00 92.69 132 GLU A CA 1
ATOM 974 C C . GLU A 1 132 ? 0.723 1.111 -12.510 1.00 92.69 132 GLU A C 1
ATOM 976 O O . GLU A 1 132 ? 0.500 1.172 -13.719 1.00 92.69 132 GLU A O 1
ATOM 981 N N . TYR A 1 133 ? 1.532 0.196 -11.965 1.00 93.19 133 TYR A N 1
ATOM 982 C CA . TYR A 1 133 ? 2.243 -0.801 -12.763 1.00 93.19 133 TYR A CA 1
ATOM 983 C C . TYR A 1 133 ? 1.271 -1.638 -13.612 1.00 93.19 133 TYR A C 1
ATOM 985 O O . TYR A 1 133 ? 1.545 -1.963 -14.765 1.00 93.19 133 TYR A O 1
ATOM 993 N N . SER A 1 134 ? 0.088 -1.920 -13.066 1.00 89.50 134 SER A N 1
ATOM 994 C CA . SER A 1 134 ? -0.952 -2.710 -13.730 1.00 89.50 134 SER A CA 1
ATOM 995 C C . SER A 1 134 ? -1.865 -1.896 -14.661 1.00 89.50 134 SER A C 1
ATOM 997 O O . SER A 1 134 ? -2.836 -2.437 -15.194 1.00 89.50 134 SER A O 1
ATOM 999 N N . GLY A 1 135 ? -1.604 -0.595 -14.844 1.00 88.31 135 GLY A N 1
ATOM 1000 C CA . GLY A 1 135 ? -2.457 0.307 -15.626 1.00 88.31 135 GLY A CA 1
ATOM 1001 C C . GLY A 1 135 ? -3.831 0.568 -14.994 1.00 88.31 135 GLY A C 1
ATOM 1002 O O . GLY A 1 135 ? -4.786 0.907 -15.697 1.00 88.31 135 GLY A O 1
ATOM 1003 N N . GLY A 1 136 ? -3.954 0.361 -13.680 1.00 88.88 136 GLY A N 1
ATOM 1004 C CA . GLY A 1 136 ? -5.176 0.580 -12.916 1.00 88.88 136 GLY A CA 1
ATOM 1005 C C . GLY A 1 136 ? -5.454 2.059 -12.635 1.00 88.88 136 GLY A C 1
ATOM 1006 O O . GLY A 1 136 ? -4.641 2.945 -12.891 1.00 88.88 136 GLY A O 1
ATOM 1007 N N . THR A 1 137 ? -6.635 2.338 -12.083 1.00 91.94 137 THR A N 1
ATOM 1008 C CA . THR A 1 137 ? -6.985 3.682 -11.602 1.00 91.94 137 THR A CA 1
ATOM 1009 C C . THR A 1 137 ? -6.498 3.851 -10.172 1.00 91.94 137 THR A C 1
ATOM 1011 O O . THR A 1 137 ? -6.981 3.162 -9.277 1.00 91.94 137 THR A O 1
ATOM 1014 N N . THR A 1 138 ? -5.574 4.782 -9.954 1.00 91.50 138 THR A N 1
ATOM 1015 C CA . THR A 1 138 ? -5.099 5.140 -8.618 1.00 91.50 138 THR A CA 1
ATOM 1016 C C . THR A 1 138 ? -6.100 6.023 -7.891 1.00 91.50 138 THR A C 1
ATOM 1018 O O . THR A 1 138 ? -6.803 6.840 -8.492 1.00 91.50 138 THR A O 1
ATOM 1021 N N . LEU A 1 139 ? -6.158 5.859 -6.573 1.00 92.50 139 LEU A N 1
ATOM 1022 C CA . LEU A 1 139 ? -6.906 6.761 -5.718 1.00 92.50 139 LEU A CA 1
ATOM 1023 C C . LEU A 1 139 ? -6.224 8.144 -5.707 1.00 92.50 139 LEU A C 1
ATOM 1025 O O . LEU A 1 139 ? -5.006 8.246 -5.599 1.00 92.50 139 LEU A O 1
ATOM 1029 N N . ALA A 1 140 ? -7.001 9.220 -5.836 1.00 89.50 140 ALA A N 1
ATOM 1030 C CA . ALA A 1 140 ? -6.456 10.578 -5.914 1.00 89.50 140 ALA A CA 1
ATOM 1031 C C . ALA A 1 140 ? -5.821 11.031 -4.590 1.00 89.50 140 ALA A C 1
ATOM 1033 O O . ALA A 1 140 ? -6.425 10.839 -3.538 1.00 89.50 140 ALA A O 1
ATOM 1034 N N . ASP A 1 141 ? -4.658 11.683 -4.642 1.00 85.94 141 ASP A N 1
ATOM 1035 C CA . ASP A 1 141 ? -4.022 12.300 -3.470 1.00 85.94 141 ASP A CA 1
ATOM 1036 C C . ASP A 1 141 ? -4.851 13.490 -2.962 1.00 85.94 141 ASP A C 1
ATOM 1038 O O . ASP A 1 141 ? -5.152 14.416 -3.718 1.00 85.94 141 ASP A O 1
ATOM 1042 N N . ASP A 1 142 ? -5.227 13.470 -1.687 1.00 79.25 142 ASP A N 1
ATOM 1043 C CA . ASP A 1 142 ? -5.987 14.524 -1.010 1.00 79.25 142 ASP A CA 1
ATOM 1044 C C . ASP A 1 142 ? -5.104 15.475 -0.183 1.00 79.25 142 ASP A C 1
ATOM 1046 O O . ASP A 1 142 ? -5.609 16.232 0.647 1.00 79.25 142 ASP A O 1
ATOM 1050 N N . GLY A 1 143 ? -3.796 15.503 -0.464 1.00 71.94 143 GLY A N 1
ATOM 1051 C CA . GLY A 1 143 ? -2.866 16.501 0.069 1.00 71.94 143 GLY A CA 1
ATOM 1052 C C . GLY A 1 143 ? -1.906 15.958 1.122 1.00 71.94 143 GLY A C 1
ATOM 1053 O O . GLY A 1 143 ? -1.522 16.700 2.027 1.00 71.94 143 GLY A O 1
ATOM 1054 N N . GLY A 1 144 ? -1.517 14.687 1.009 1.00 78.06 144 GLY A N 1
ATOM 1055 C CA . GLY A 1 144 ? -0.541 14.075 1.912 1.00 78.06 144 GLY A CA 1
ATOM 1056 C C . GLY A 1 144 ? -0.654 12.563 2.063 1.00 78.06 144 GLY A C 1
ATOM 1057 O O . GLY A 1 144 ? -0.119 12.028 3.031 1.00 78.06 144 GLY A O 1
ATOM 1058 N N . ARG A 1 145 ? -1.364 11.871 1.162 1.00 87.56 145 ARG A N 1
ATOM 1059 C CA . ARG A 1 145 ? -1.506 10.410 1.236 1.00 87.56 145 ARG A CA 1
ATOM 1060 C C . ARG A 1 145 ? -0.245 9.682 0.788 1.00 87.56 145 ARG A C 1
ATOM 1062 O O . ARG A 1 145 ? 0.082 8.638 1.336 1.00 87.56 145 ARG A O 1
ATOM 1069 N N . TYR A 1 146 ? 0.428 10.216 -0.224 1.00 88.44 146 TYR A N 1
ATOM 1070 C CA . TYR A 1 146 ? 1.611 9.613 -0.829 1.00 88.44 146 TYR A CA 1
ATOM 1071 C C . TYR A 1 146 ? 2.870 10.372 -0.433 1.00 88.44 146 TYR A C 1
ATOM 1073 O O . TYR A 1 146 ? 2.824 11.578 -0.164 1.00 88.44 146 TYR A O 1
ATOM 1081 N N . SER A 1 147 ? 4.018 9.699 -0.478 1.00 86.31 147 SER A N 1
ATOM 1082 C CA . SER A 1 147 ? 5.288 10.410 -0.349 1.00 86.31 147 SER A CA 1
ATOM 1083 C C . SER A 1 147 ? 5.527 11.273 -1.595 1.00 86.31 147 SER A C 1
ATOM 1085 O O . SER A 1 147 ? 5.152 10.868 -2.702 1.00 86.31 147 SER A O 1
ATOM 1087 N N . PRO A 1 148 ? 6.223 12.424 -1.483 1.00 79.19 148 PRO A N 1
ATOM 1088 C CA . PRO A 1 148 ? 6.433 13.346 -2.607 1.00 79.19 148 PRO A CA 1
ATOM 1089 C C . PRO A 1 148 ? 7.131 12.730 -3.830 1.00 79.19 148 PRO A C 1
ATOM 1091 O O . PRO A 1 148 ? 7.001 13.239 -4.940 1.00 79.19 148 PRO A O 1
ATOM 1094 N N . GLY A 1 149 ? 7.914 11.667 -3.618 1.00 77.62 149 GLY A N 1
ATOM 1095 C CA . GLY A 1 149 ? 8.698 10.999 -4.657 1.00 77.62 149 GLY A CA 1
ATOM 1096 C C . GLY A 1 149 ? 7.897 10.042 -5.533 1.00 77.62 149 GLY A C 1
ATOM 1097 O O . GLY A 1 149 ? 8.362 9.718 -6.622 1.00 77.62 149 GLY A O 1
ATOM 1098 N N . HIS A 1 150 ? 6.703 9.628 -5.090 1.00 82.75 150 HIS A N 1
ATOM 1099 C CA . HIS A 1 150 ? 5.781 8.825 -5.890 1.00 82.75 150 HIS A CA 1
ATOM 1100 C C . HIS A 1 150 ? 6.454 7.607 -6.560 1.00 82.75 150 HIS A C 1
ATOM 1102 O O . HIS A 1 150 ? 6.446 7.502 -7.792 1.00 82.75 150 HIS A O 1
ATOM 1108 N N . PRO A 1 151 ? 7.098 6.723 -5.776 1.00 89.62 151 PRO A N 1
ATOM 1109 C CA . PRO A 1 151 ? 7.909 5.650 -6.329 1.00 89.62 151 PRO A CA 1
ATOM 1110 C C . PRO A 1 151 ? 7.034 4.641 -7.090 1.00 89.62 151 PRO A C 1
ATOM 1112 O O . PRO A 1 151 ? 5.862 4.444 -6.776 1.00 89.62 151 PRO A O 1
ATOM 1115 N N . THR A 1 152 ? 7.609 3.997 -8.107 1.00 92.69 152 THR A N 1
ATOM 1116 C CA . THR A 1 152 ? 6.926 3.003 -8.951 1.00 92.69 152 THR A CA 1
ATOM 1117 C C . THR A 1 152 ? 7.749 1.726 -9.055 1.00 92.69 152 THR A C 1
ATOM 1119 O O . THR A 1 152 ? 8.971 1.751 -8.891 1.00 92.69 152 THR A O 1
ATOM 1122 N N . PHE A 1 153 ? 7.083 0.598 -9.318 1.00 94.06 153 PHE A N 1
ATOM 1123 C CA . PHE A 1 153 ? 7.781 -0.652 -9.600 1.00 94.06 153 PHE A CA 1
ATOM 1124 C C . PHE A 1 153 ? 8.526 -0.557 -10.930 1.00 94.06 153 PHE A C 1
ATOM 1126 O O . PHE A 1 153 ? 7.961 -0.160 -11.948 1.00 94.06 153 PHE A O 1
ATOM 1133 N N . GLN A 1 154 ? 9.786 -0.975 -10.916 1.00 93.12 154 GLN A N 1
ATOM 1134 C CA . GLN A 1 154 ? 10.634 -1.074 -12.094 1.00 93.12 154 GLN A CA 1
ATOM 1135 C C . GLN A 1 154 ? 11.114 -2.510 -12.258 1.00 93.12 154 GLN A C 1
ATOM 1137 O O . GLN A 1 154 ? 11.512 -3.165 -11.291 1.00 93.12 154 GLN A O 1
ATOM 1142 N N . GLU A 1 155 ? 11.094 -3.007 -13.489 1.00 87.25 155 GLU A N 1
ATOM 1143 C CA . GLU A 1 155 ? 11.798 -4.240 -13.821 1.00 87.25 155 GLU A CA 1
ATOM 1144 C C . GLU A 1 155 ? 13.310 -3.977 -13.808 1.00 87.25 155 GLU A C 1
ATOM 1146 O O . GLU A 1 155 ? 13.748 -2.902 -14.229 1.00 87.25 155 GLU A O 1
ATOM 1151 N N . PRO A 1 156 ? 14.131 -4.923 -13.323 1.00 75.62 156 PRO A N 1
ATOM 1152 C CA . PRO A 1 156 ? 15.572 -4.781 -13.407 1.00 75.62 156 PRO A CA 1
ATOM 1153 C C . PRO A 1 156 ? 15.971 -4.685 -14.879 1.00 75.62 156 PRO A C 1
ATOM 1155 O O . PRO A 1 156 ? 15.490 -5.465 -15.705 1.00 75.62 156 PRO A O 1
ATOM 1158 N N . GLU A 1 157 ? 16.856 -3.737 -15.199 1.00 70.31 157 GLU A N 1
ATOM 1159 C CA . GLU A 1 157 ? 17.371 -3.613 -16.559 1.00 70.31 157 GLU A CA 1
ATOM 1160 C C . GLU A 1 157 ? 17.936 -4.965 -17.019 1.00 70.31 157 GLU A C 1
ATOM 1162 O O . GLU A 1 157 ? 18.642 -5.637 -16.249 1.00 70.31 157 GLU A O 1
ATOM 1167 N N . PRO A 1 158 ? 17.640 -5.397 -18.259 1.00 65.56 158 PRO A N 1
ATOM 1168 C CA . PRO A 1 158 ? 18.296 -6.570 -18.803 1.00 65.56 158 PRO A CA 1
ATOM 1169 C C . PRO A 1 158 ? 19.811 -6.336 -18.760 1.00 65.56 158 PRO A C 1
ATOM 1171 O O . PRO A 1 158 ? 20.261 -5.209 -18.989 1.00 65.56 158 PRO A O 1
ATOM 1174 N N . PRO A 1 159 ? 20.620 -7.369 -18.472 1.00 62.66 159 PRO A N 1
ATOM 1175 C CA . PRO A 1 159 ? 22.063 -7.205 -18.451 1.00 62.66 159 PRO A CA 1
ATOM 1176 C C . PRO A 1 159 ? 22.512 -6.632 -19.794 1.00 62.66 159 PRO A C 1
ATOM 1178 O O . PRO A 1 159 ? 22.240 -7.221 -20.841 1.00 62.66 159 PRO A O 1
ATOM 1181 N N . VAL A 1 160 ? 23.194 -5.483 -19.761 1.00 67.81 160 VAL A N 1
ATOM 1182 C CA . VAL A 1 160 ? 23.838 -4.928 -20.951 1.00 67.81 160 VAL A CA 1
ATOM 1183 C C . VAL A 1 160 ? 24.841 -5.981 -21.427 1.00 67.81 160 VAL A C 1
ATOM 1185 O O . VAL A 1 160 ? 25.766 -6.309 -20.674 1.00 67.81 160 VAL A O 1
ATOM 1188 N N . PRO A 1 161 ? 24.671 -6.567 -22.626 1.00 61.34 161 PRO A N 1
ATOM 1189 C CA . PRO A 1 161 ? 25.629 -7.539 -23.118 1.00 61.34 161 PRO A CA 1
ATOM 1190 C C . PRO A 1 161 ? 27.004 -6.860 -23.209 1.00 61.34 161 PRO A C 1
ATOM 1192 O O . PRO A 1 161 ? 27.100 -5.735 -23.711 1.00 61.34 161 PRO A O 1
ATOM 1195 N N . PRO A 1 162 ? 28.078 -7.500 -22.718 1.00 58.94 162 PRO A N 1
ATOM 1196 C CA . PRO A 1 162 ? 29.410 -6.930 -22.824 1.00 58.94 162 PRO A CA 1
ATOM 1197 C C . PRO A 1 162 ? 29.783 -6.854 -24.310 1.00 58.94 162 PRO A C 1
ATOM 1199 O O . PRO A 1 162 ? 30.009 -7.882 -24.942 1.00 58.94 162 PRO A O 1
ATOM 1202 N N . GLY A 1 163 ? 29.824 -5.641 -24.869 1.00 63.12 163 GLY A N 1
ATOM 1203 C CA . GLY A 1 163 ? 30.310 -5.400 -26.233 1.00 63.12 163 GLY A CA 1
ATOM 1204 C C . GLY A 1 163 ? 29.310 -4.821 -27.236 1.00 63.12 163 GLY A C 1
ATOM 1205 O O . GLY A 1 163 ? 29.422 -5.123 -28.418 1.00 63.12 163 GLY A O 1
ATOM 1206 N N . GLY A 1 164 ? 28.355 -3.987 -26.813 1.00 47.41 164 GLY A N 1
ATOM 1207 C CA . GLY A 1 164 ? 27.570 -3.181 -27.755 1.00 47.41 164 GLY A CA 1
ATOM 1208 C C . GLY A 1 164 ? 28.450 -2.174 -28.506 1.00 47.41 164 GLY A C 1
ATOM 1209 O O . GLY A 1 164 ? 28.642 -1.054 -28.039 1.00 47.41 164 GLY A O 1
ATOM 1210 N N . GLU A 1 165 ? 28.997 -2.574 -29.654 1.00 48.00 165 GLU A N 1
ATOM 1211 C CA . GLU A 1 165 ? 29.510 -1.641 -30.655 1.00 48.00 165 GLU A CA 1
ATOM 1212 C C . GLU A 1 165 ? 28.337 -0.816 -31.203 1.00 48.00 165 GLU A C 1
ATOM 1214 O O . GLU A 1 165 ? 27.317 -1.353 -31.642 1.00 48.00 165 GLU A O 1
ATOM 1219 N N . ILE A 1 166 ? 28.481 0.506 -31.129 1.00 52.03 166 ILE A N 1
ATOM 1220 C CA . ILE A 1 166 ? 27.600 1.476 -31.781 1.00 52.03 166 ILE A CA 1
ATOM 1221 C C . ILE A 1 166 ? 27.966 1.468 -33.279 1.00 52.03 166 ILE A C 1
ATOM 1223 O O . ILE A 1 166 ? 29.162 1.550 -33.571 1.00 52.03 166 ILE A O 1
ATOM 1227 N N . PRO A 1 167 ? 27.003 1.356 -34.217 1.00 60.53 167 PRO A N 1
ATOM 1228 C CA . PRO A 1 167 ? 27.282 1.518 -35.645 1.00 60.53 167 PRO A CA 1
ATOM 1229 C C . PRO A 1 167 ? 27.738 2.939 -36.008 1.00 60.53 167 PRO A C 1
ATOM 1231 O O . PRO A 1 167 ? 27.292 3.907 -35.347 1.00 60.53 167 PRO A O 1
#

Sequence (167 aa):
MRDDAYVKALPDNARLTLDNGQVVTGAEVKEAWAKADFVVNDTGTAYANGTTRGEANYNNGDPVVSMNIDNISTYNLSPGGVDYLPLHEVAHVTADQRSDYAALQGGEGGYTAAEAAAFEARASDIARAITEYSGGTTLADDGGRYSPGHPTFQEPEPPVPPGGEIP